Protein AF-A0A1B6HAT1-F1 (afdb_monomer_lite)

Secondary structure (DSSP, 8-state):
-EEE--TTSS--SS-EEE-GGG-TTT-SS-HHHHHHHHHHGGGSTT--PPPP----TT-B-TTS-BSS--GGGGHHHHHHHHHHHTT-TT-EEEETTEEEE-TTSS--TT-TT----

Organism: NCBI:txid320908

Foldseek 3Di:
DWDQDDPPDPDDDRDIGDQPVVCVVPDPDDPVVVVVVVVCQVVDPPDDDQDDDDDDQCDADPVRDGLHPDDPLCVQVVQLSVCVRVVPPQQWDADPVGTDGDPPNGPCVVVVPHDPD

pLDDT: mean 91.59, std 9.89, range [55.5, 98.5]

Sequence (117 aa):
MRSEATAAAEFKGKVIMHDPFAMRPFFGYNFGQYLEHWLSMNKKPGVQLPKIFHVNWFRKGDKGQFLWPGFGENVRVLDWILNRVENKPNTAAKTAIGYIPTSSALNLTGLDNIDLK

Radius of gyration: 17.55 Å; chains: 1; bounding box: 35×43×44 Å

Structure (mmCIF, N/CA/C/O backbone):
data_AF-A0A1B6HAT1-F1
#
_entry.id   AF-A0A1B6HAT1-F1
#
loop_
_atom_site.group_PDB
_atom_site.id
_atom_site.type_symbol
_atom_site.label_atom_id
_atom_site.label_alt_id
_atom_site.label_comp_id
_atom_site.label_asym_id
_atom_site.label_entity_id
_atom_site.label_seq_id
_atom_site.pdbx_PDB_ins_code
_atom_site.Cartn_x
_atom_site.Cartn_y
_atom_site.Cartn_z
_atom_site.occupancy
_atom_site.B_iso_or_equiv
_atom_site.auth_seq_id
_atom_site.auth_comp_id
_atom_site.auth_asym_id
_atom_site.auth_atom_id
_atom_site.pdbx_PDB_model_num
ATOM 1 N N . MET A 1 1 ? -4.645 -8.184 -3.350 1.00 87.44 1 MET A N 1
ATOM 2 C CA . MET A 1 1 ? -3.186 -8.215 -3.582 1.00 87.44 1 MET A CA 1
ATOM 3 C C . MET A 1 1 ? -2.883 -9.218 -4.679 1.00 87.44 1 MET A C 1
ATOM 5 O O . MET A 1 1 ? -3.471 -10.300 -4.689 1.00 87.44 1 MET A O 1
ATOM 9 N N . ARG A 1 2 ? -2.036 -8.827 -5.630 1.00 88.31 2 ARG A N 1
ATOM 10 C CA . ARG A 1 2 ? -1.510 -9.697 -6.684 1.00 88.31 2 ARG A CA 1
ATOM 11 C C . ARG A 1 2 ? -0.001 -9.486 -6.759 1.00 88.31 2 ARG A C 1
ATOM 13 O O . ARG A 1 2 ? 0.443 -8.357 -6.574 1.00 88.31 2 ARG A O 1
ATOM 20 N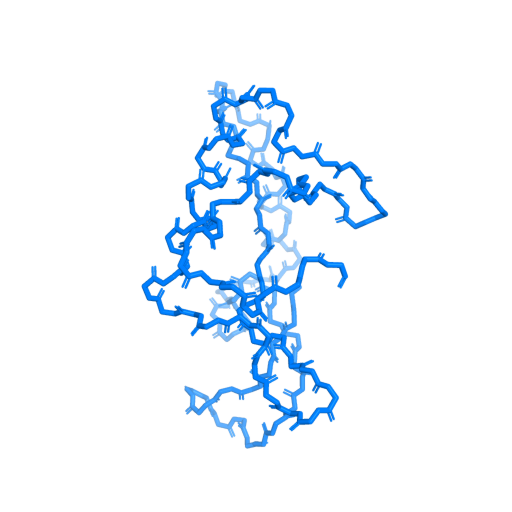 N . SER A 1 3 ? 0.746 -10.546 -7.032 1.00 82.44 3 SER A N 1
ATOM 21 C CA . SER A 1 3 ? 2.202 -10.507 -7.181 1.00 82.44 3 SER A CA 1
ATOM 22 C C . SER A 1 3 ? 2.632 -11.397 -8.340 1.00 82.44 3 SER A C 1
ATOM 24 O O . SER A 1 3 ? 1.951 -12.371 -8.663 1.00 82.44 3 SER A O 1
ATOM 26 N N . GLU A 1 4 ? 3.752 -11.060 -8.973 1.00 77.56 4 GLU A N 1
ATOM 27 C CA . GLU A 1 4 ? 4.450 -11.981 -9.873 1.00 77.56 4 GLU A CA 1
ATOM 28 C C . GLU A 1 4 ? 4.914 -13.205 -9.067 1.00 77.56 4 GLU A C 1
ATOM 30 O O . GLU A 1 4 ? 5.318 -13.065 -7.907 1.00 77.56 4 GLU A O 1
ATOM 35 N N . ALA A 1 5 ? 4.801 -14.401 -9.649 1.00 74.69 5 ALA A N 1
ATOM 36 C CA . ALA A 1 5 ? 5.269 -15.625 -9.011 1.00 74.69 5 ALA A CA 1
ATOM 37 C C . ALA A 1 5 ? 6.780 -15.553 -8.746 1.00 74.69 5 ALA A C 1
ATOM 39 O O . ALA A 1 5 ? 7.562 -15.142 -9.605 1.00 74.69 5 ALA A O 1
ATOM 40 N N . THR A 1 6 ? 7.186 -15.964 -7.547 1.00 72.38 6 THR A N 1
ATOM 41 C CA . THR A 1 6 ? 8.592 -16.041 -7.146 1.00 72.38 6 THR A CA 1
ATOM 42 C C . THR A 1 6 ? 9.043 -17.497 -7.087 1.00 72.38 6 THR A C 1
ATOM 44 O O . THR A 1 6 ? 8.229 -18.415 -7.017 1.00 72.38 6 THR A O 1
ATOM 47 N N . ALA A 1 7 ? 10.359 -17.712 -7.061 1.00 71.12 7 ALA A N 1
ATOM 48 C CA . ALA A 1 7 ? 10.955 -19.045 -6.960 1.00 71.12 7 ALA A CA 1
ATOM 49 C C . ALA A 1 7 ? 10.731 -19.738 -5.598 1.00 71.12 7 ALA A C 1
ATOM 51 O O . ALA A 1 7 ? 11.168 -20.868 -5.414 1.00 71.12 7 ALA A O 1
ATOM 52 N N . ALA A 1 8 ? 10.078 -19.073 -4.638 1.00 67.75 8 ALA A N 1
ATOM 53 C CA . ALA A 1 8 ? 9.822 -19.620 -3.305 1.00 67.75 8 ALA A CA 1
ATOM 54 C C . ALA A 1 8 ? 8.764 -20.743 -3.294 1.00 67.75 8 ALA A C 1
ATOM 56 O O . ALA A 1 8 ? 8.611 -21.424 -2.285 1.00 67.75 8 ALA A O 1
ATOM 57 N N . ALA A 1 9 ? 8.032 -20.936 -4.394 1.00 61.72 9 ALA A N 1
ATOM 58 C CA . ALA A 1 9 ? 7.047 -21.999 -4.562 1.00 61.72 9 ALA A CA 1
ATOM 59 C C . ALA A 1 9 ? 7.206 -22.669 -5.937 1.00 61.72 9 ALA A C 1
ATOM 61 O O . ALA A 1 9 ? 7.897 -22.159 -6.816 1.00 61.72 9 ALA A O 1
ATOM 62 N N . GLU A 1 10 ? 6.522 -23.793 -6.155 1.00 63.72 10 GLU A N 1
ATOM 63 C CA . GLU A 1 10 ? 6.613 -24.598 -7.388 1.00 63.72 10 GLU A CA 1
ATOM 64 C C . GLU A 1 10 ? 6.071 -23.895 -8.652 1.00 63.72 10 GLU A C 1
ATOM 66 O O . GLU A 1 10 ? 6.141 -24.435 -9.761 1.00 63.72 10 GLU A O 1
ATOM 71 N N . PHE A 1 11 ? 5.532 -22.681 -8.515 1.00 62.28 11 PHE A N 1
ATOM 72 C CA . PHE A 1 11 ? 4.988 -21.906 -9.623 1.00 62.28 11 PHE A CA 1
ATOM 73 C C . PHE A 1 11 ? 6.110 -21.414 -10.544 1.00 62.28 11 PHE A C 1
ATOM 75 O O . PHE A 1 11 ? 6.854 -20.486 -10.231 1.00 62.28 11 PHE A O 1
ATOM 82 N N . LYS A 1 12 ? 6.212 -22.035 -11.722 1.00 55.50 12 LYS A N 1
ATOM 83 C CA . LYS A 1 12 ? 7.160 -21.640 -12.768 1.00 55.50 12 LYS A CA 1
ATOM 84 C C . LYS A 1 12 ? 6.625 -20.451 -13.573 1.00 55.50 12 LYS A C 1
ATOM 86 O O . LYS A 1 12 ? 5.501 -20.481 -14.068 1.00 55.50 12 LYS A O 1
ATOM 91 N N . GLY A 1 13 ? 7.482 -19.454 -13.788 1.00 61.44 13 GLY A N 1
ATOM 92 C CA . GLY A 1 13 ? 7.263 -18.367 -14.748 1.00 61.44 13 GLY A CA 1
ATOM 93 C C . GLY A 1 13 ? 6.753 -17.052 -14.150 1.00 61.44 13 GLY A C 1
ATOM 94 O O . GLY A 1 13 ? 6.299 -16.984 -13.018 1.00 61.44 13 GLY A O 1
ATOM 95 N N . LYS A 1 14 ? 6.828 -15.985 -14.951 1.00 67.06 14 LYS A N 1
ATOM 96 C CA . LYS A 1 14 ? 6.471 -14.595 -14.611 1.00 67.06 14 LYS A CA 1
ATOM 97 C C . LYS A 1 14 ? 4.957 -14.333 -14.643 1.00 67.06 14 LYS A C 1
ATOM 99 O O . LYS A 1 14 ? 4.478 -13.423 -15.316 1.00 67.06 14 LYS A O 1
ATOM 104 N N . VAL A 1 15 ? 4.170 -15.182 -13.984 1.00 82.38 15 VAL A N 1
ATOM 105 C CA . VAL A 1 15 ? 2.702 -15.071 -13.985 1.00 82.38 15 VAL A CA 1
ATOM 106 C C . VAL A 1 15 ? 2.241 -14.229 -12.800 1.00 82.38 15 VAL A C 1
ATOM 108 O O . VAL A 1 15 ? 2.658 -14.457 -11.666 1.00 82.38 15 VAL A O 1
ATOM 111 N N . ILE A 1 16 ? 1.344 -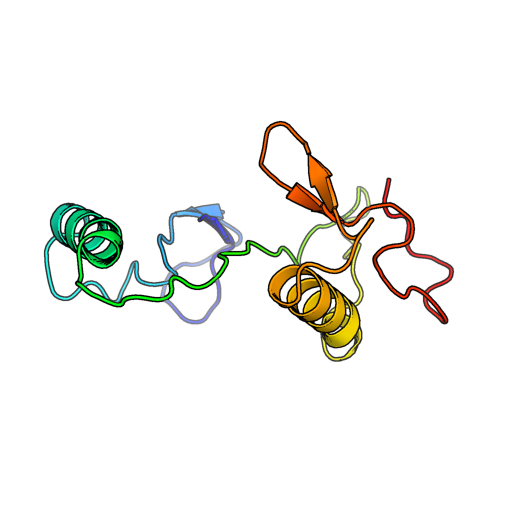13.269 -13.047 1.00 84.12 16 ILE A N 1
ATOM 112 C CA . ILE A 1 16 ? 0.719 -12.481 -11.980 1.00 84.12 16 ILE A CA 1
ATOM 113 C C . ILE A 1 16 ? -0.372 -13.311 -11.310 1.00 84.12 16 ILE A C 1
ATOM 115 O O . ILE A 1 16 ? -1.443 -13.542 -11.878 1.00 84.12 16 ILE A O 1
ATOM 119 N N . MET A 1 17 ? -0.139 -13.665 -10.057 1.00 88.31 17 MET A N 1
ATOM 120 C CA . MET A 1 17 ? -1.028 -14.473 -9.243 1.00 88.31 17 MET A CA 1
ATOM 121 C C . MET A 1 17 ? -1.760 -13.641 -8.194 1.00 88.31 17 MET A C 1
ATOM 123 O O . MET A 1 17 ? -1.261 -12.621 -7.723 1.00 88.31 17 MET A O 1
ATOM 127 N N . HIS A 1 18 ? -2.951 -14.091 -7.801 1.00 92.25 18 HIS A N 1
ATOM 128 C CA . HIS A 1 18 ? -3.577 -13.614 -6.572 1.00 92.25 18 HIS A CA 1
ATOM 129 C C . HIS A 1 18 ? -2.825 -14.179 -5.372 1.00 92.25 18 HIS A C 1
ATOM 131 O O . HIS A 1 18 ? -2.520 -15.371 -5.347 1.00 92.25 18 HIS A O 1
ATOM 137 N N . ASP A 1 19 ? -2.552 -13.313 -4.400 1.00 93.88 19 ASP A N 1
ATOM 138 C CA . ASP A 1 19 ? -1.942 -13.683 -3.126 1.00 93.88 19 ASP A CA 1
ATOM 139 C C . ASP A 1 19 ? -2.483 -12.769 -2.010 1.00 93.88 19 ASP A C 1
ATOM 141 O O . ASP A 1 19 ? -1.868 -11.757 -1.655 1.00 93.88 19 ASP A O 1
ATOM 145 N N . PRO A 1 20 ? -3.727 -13.005 -1.549 1.00 94.88 20 PRO A N 1
ATOM 146 C CA . PRO A 1 20 ? -4.344 -12.179 -0.518 1.00 94.88 20 PRO A CA 1
ATOM 147 C C . PRO A 1 20 ? -3.536 -12.254 0.781 1.00 94.88 20 PRO A C 1
ATOM 149 O O . PRO A 1 20 ? -3.259 -13.341 1.277 1.00 94.88 20 PRO A O 1
ATOM 152 N N . PHE A 1 21 ? -3.182 -11.089 1.333 1.00 96.12 21 PHE A N 1
ATOM 153 C CA . PHE A 1 21 ? -2.423 -10.952 2.583 1.00 96.12 21 PHE A CA 1
ATOM 154 C C . PHE A 1 21 ? -1.042 -11.636 2.581 1.00 96.12 21 PHE A C 1
ATOM 156 O O . PHE A 1 21 ? -0.467 -11.801 3.649 1.00 96.12 21 PHE A O 1
ATOM 163 N N . ALA A 1 22 ? -0.501 -12.014 1.412 1.00 95.25 22 ALA A N 1
ATOM 164 C CA . ALA A 1 22 ? 0.670 -12.898 1.306 1.00 95.25 22 ALA A CA 1
ATOM 165 C C . ALA A 1 22 ? 0.475 -14.255 2.023 1.00 95.25 22 ALA A C 1
ATOM 167 O O . ALA A 1 22 ? 1.427 -14.880 2.485 1.00 95.25 22 ALA A O 1
ATOM 168 N N . MET A 1 23 ? -0.783 -14.691 2.152 1.00 96.31 23 MET A N 1
ATOM 169 C CA . MET A 1 23 ? -1.194 -15.866 2.920 1.00 96.31 23 MET A CA 1
ATOM 170 C C . MET A 1 23 ? -1.733 -16.994 2.040 1.00 96.31 23 MET A C 1
ATOM 172 O O . MET A 1 23 ? -2.172 -18.008 2.579 1.00 96.31 23 MET A O 1
ATOM 176 N N . ARG A 1 24 ? -1.703 -16.872 0.702 1.00 92.38 24 ARG A N 1
ATOM 177 C CA . ARG A 1 24 ? -2.297 -17.880 -0.194 1.00 92.38 24 ARG A CA 1
ATOM 178 C C . ARG A 1 24 ? -1.877 -19.325 0.110 1.00 92.38 24 ARG A C 1
ATOM 180 O O . ARG A 1 24 ? -2.776 -20.162 0.141 1.00 92.38 24 ARG A O 1
ATOM 187 N N . PRO A 1 25 ? -0.590 -19.654 0.330 1.00 93.25 25 PRO A N 1
ATOM 188 C CA . PRO A 1 25 ? -0.190 -21.023 0.656 1.00 93.25 25 PRO A CA 1
ATOM 189 C C . PRO A 1 25 ? -0.260 -21.345 2.162 1.00 93.25 25 PRO A C 1
ATOM 191 O O . PRO A 1 25 ? 0.118 -22.440 2.561 1.00 93.25 25 PRO A O 1
ATOM 194 N N . PHE A 1 26 ? -0.721 -20.411 3.002 1.00 95.88 26 PHE A N 1
ATOM 195 C CA . PHE A 1 26 ? -0.600 -20.474 4.464 1.00 95.88 26 PHE A CA 1
ATOM 196 C C . PHE A 1 26 ? -1.938 -20.364 5.212 1.00 95.88 26 PHE A C 1
ATOM 198 O O . PHE A 1 26 ? -1.954 -20.288 6.442 1.00 95.88 26 PHE A O 1
ATOM 205 N N . PHE A 1 27 ? -3.076 -20.330 4.514 1.00 97.31 27 PHE A N 1
ATOM 206 C CA . PHE A 1 27 ? -4.379 -20.321 5.179 1.00 97.31 27 PHE A CA 1
ATOM 207 C C . PHE A 1 27 ? -4.625 -21.641 5.925 1.00 97.31 27 PHE A C 1
ATOM 209 O O . PHE A 1 27 ? -4.762 -22.692 5.310 1.00 97.31 27 PHE A O 1
ATOM 216 N N . GLY A 1 28 ? -4.726 -21.574 7.256 1.00 97.81 28 GLY A N 1
ATOM 217 C CA . GLY A 1 28 ? -5.048 -22.728 8.110 1.00 97.81 28 GLY A CA 1
ATOM 218 C C . GLY A 1 28 ? -6.548 -23.016 8.263 1.00 97.81 28 GLY A C 1
ATOM 219 O O . GLY A 1 28 ? -6.924 -23.965 8.942 1.00 97.81 28 GLY A O 1
ATOM 220 N N . TYR A 1 29 ? -7.407 -22.180 7.678 1.00 98.06 29 TYR A N 1
ATOM 221 C CA . TYR A 1 29 ? -8.867 -22.309 7.679 1.00 98.06 29 TYR A CA 1
ATOM 222 C C . TYR A 1 29 ? -9.454 -21.549 6.479 1.00 98.06 29 TYR A C 1
ATOM 224 O O . TYR A 1 29 ? -8.718 -21.037 5.633 1.00 98.06 29 TYR A O 1
ATOM 232 N N . ASN A 1 30 ? -10.782 -21.487 6.372 1.00 98.25 30 ASN A N 1
ATOM 233 C CA . ASN A 1 30 ? -11.459 -20.861 5.240 1.00 98.25 30 ASN A CA 1
ATOM 234 C C . ASN A 1 30 ? -11.056 -19.379 5.056 1.00 98.25 30 ASN A C 1
ATOM 236 O O . ASN A 1 30 ? -11.153 -18.569 5.975 1.00 98.25 30 ASN A O 1
ATOM 240 N N . PHE A 1 31 ? -10.665 -19.007 3.835 1.00 98.06 31 PHE A N 1
ATOM 241 C CA . PHE A 1 31 ? -10.251 -17.640 3.497 1.00 98.06 31 PHE A CA 1
ATOM 242 C C . PHE A 1 31 ? -11.348 -16.579 3.724 1.00 98.06 31 PHE A C 1
ATOM 244 O O . PHE A 1 31 ? -11.048 -15.474 4.167 1.00 98.06 31 PHE A O 1
ATOM 251 N N . GLY A 1 32 ? -12.618 -16.897 3.459 1.00 98.25 32 GLY A N 1
ATOM 252 C CA . GLY A 1 32 ? -13.738 -15.990 3.730 1.00 98.25 32 GLY A CA 1
ATOM 253 C C . GLY A 1 32 ? -13.863 -15.680 5.222 1.00 98.25 32 GLY A C 1
ATOM 254 O O . GLY A 1 32 ? -13.913 -14.515 5.607 1.00 98.25 32 GLY A O 1
ATOM 255 N N . GLN A 1 33 ? -13.769 -16.709 6.067 1.00 98.50 33 GLN A N 1
ATOM 256 C CA . GLN A 1 33 ? -13.727 -16.542 7.524 1.00 98.50 33 GLN A CA 1
ATOM 257 C C . GLN A 1 33 ? -12.481 -15.764 7.976 1.00 98.50 33 GLN A C 1
ATOM 259 O O . GLN A 1 33 ? -12.546 -14.997 8.933 1.00 98.50 33 GLN A O 1
ATOM 264 N N . TYR A 1 34 ? -11.346 -15.914 7.284 1.00 98.44 34 TYR A N 1
ATOM 265 C CA . TYR A 1 34 ? -10.143 -15.120 7.554 1.00 98.44 34 TYR A CA 1
ATOM 266 C C . TYR A 1 34 ? -10.366 -13.627 7.281 1.00 98.44 34 TYR A C 1
ATOM 268 O O . TYR A 1 34 ? -9.949 -12.780 8.075 1.00 98.44 34 TYR A O 1
ATOM 276 N N . LEU A 1 35 ? -11.061 -13.286 6.192 1.00 98.19 35 LEU A N 1
ATOM 277 C CA . LEU A 1 35 ? -11.452 -11.903 5.910 1.00 98.19 35 LEU A CA 1
ATOM 278 C C . LEU A 1 35 ? -12.436 -11.368 6.955 1.00 98.19 35 LEU A C 1
ATOM 280 O O . LEU A 1 35 ? -12.251 -10.257 7.451 1.00 98.19 35 LEU A O 1
ATOM 284 N N . GLU A 1 36 ? -13.448 -12.154 7.326 1.00 98.19 36 GLU A N 1
ATOM 285 C CA . GLU A 1 36 ? -14.390 -11.798 8.395 1.00 98.19 36 GLU A CA 1
ATOM 286 C C . GLU A 1 36 ? -13.667 -11.550 9.722 1.00 98.19 36 GLU A C 1
ATOM 288 O O . GLU A 1 36 ? -13.955 -10.572 10.416 1.00 98.19 36 GLU A O 1
ATOM 293 N N . HIS A 1 37 ? -12.671 -12.376 10.046 1.00 97.75 37 HIS A N 1
ATOM 294 C CA . HIS A 1 37 ? -11.842 -12.206 11.230 1.00 97.75 37 HIS A CA 1
ATOM 295 C C . HIS A 1 37 ? -11.084 -10.871 11.215 1.00 97.75 37 HIS A C 1
ATOM 297 O O . HIS A 1 37 ? -11.138 -10.131 12.201 1.00 97.75 37 HIS A O 1
ATOM 303 N N . TRP A 1 38 ? -10.448 -10.507 10.097 1.00 97.62 38 TRP A N 1
ATOM 304 C CA . TRP A 1 38 ? -9.799 -9.198 9.945 1.00 97.62 38 TRP A CA 1
ATOM 305 C C . TRP A 1 38 ? -10.780 -8.036 10.108 1.00 97.62 38 TRP A C 1
ATOM 307 O O . TRP A 1 38 ? -10.490 -7.086 10.836 1.00 97.62 38 TRP A O 1
ATOM 317 N N . LEU A 1 39 ? -11.957 -8.121 9.483 1.00 97.19 39 LEU A N 1
ATOM 318 C CA . LEU A 1 39 ? -12.998 -7.097 9.602 1.00 97.19 39 LEU A CA 1
ATOM 319 C C . LEU A 1 39 ? -13.530 -6.977 11.035 1.00 97.19 39 LEU A C 1
ATOM 321 O O . LEU A 1 39 ? -13.852 -5.877 11.475 1.00 97.19 39 LEU A O 1
ATOM 325 N N . SER A 1 40 ? -13.580 -8.080 11.788 1.00 97.44 40 SER A N 1
ATOM 326 C CA . SER A 1 40 ? -14.045 -8.088 13.180 1.00 97.44 40 SER A CA 1
ATOM 327 C C . SER A 1 40 ? -13.141 -7.304 14.140 1.00 97.44 40 SER A C 1
ATOM 329 O O . SER A 1 40 ? -13.610 -6.866 15.191 1.00 97.44 40 SER A O 1
ATOM 331 N N . MET A 1 41 ? -11.869 -7.074 13.785 1.00 97.00 41 MET A N 1
ATOM 332 C CA . MET A 1 41 ? -10.905 -6.388 14.654 1.00 97.00 41 MET A CA 1
ATOM 333 C C . MET A 1 41 ? -11.342 -4.969 15.022 1.00 97.00 41 MET A C 1
ATOM 335 O O . MET A 1 41 ? -11.055 -4.530 16.132 1.00 97.00 41 MET A O 1
ATOM 339 N N . ASN A 1 42 ? -12.075 -4.273 14.144 1.00 94.81 42 ASN A N 1
ATOM 340 C CA . ASN A 1 42 ? -12.552 -2.912 14.412 1.00 94.81 42 ASN A CA 1
ATOM 341 C C . ASN A 1 42 ? -13.646 -2.833 15.491 1.00 94.81 42 ASN A C 1
ATOM 343 O O . ASN A 1 42 ? -13.932 -1.743 15.978 1.00 94.81 42 ASN A O 1
ATOM 347 N N . LYS A 1 43 ? -14.247 -3.967 15.872 1.00 95.44 43 LYS A N 1
ATOM 348 C CA . LYS A 1 43 ? -15.306 -4.045 16.888 1.00 95.44 43 LYS A CA 1
ATOM 349 C C . LYS A 1 43 ? -14.756 -4.263 18.297 1.00 95.44 43 LYS A C 1
ATOM 351 O O . LYS A 1 43 ? -15.529 -4.294 19.251 1.00 95.44 43 LYS A O 1
ATOM 356 N N . LYS A 1 44 ? -13.442 -4.462 18.446 1.00 94.75 44 LYS A N 1
ATOM 357 C CA . LYS A 1 44 ? -12.820 -4.738 19.745 1.00 94.75 44 LYS A CA 1
ATOM 358 C C . LYS A 1 44 ? -12.767 -3.460 20.599 1.00 94.75 44 LYS A C 1
ATOM 360 O O . LYS A 1 44 ? -12.251 -2.448 20.124 1.00 94.75 44 LYS A O 1
ATOM 365 N N . PRO A 1 45 ? -13.256 -3.483 21.853 1.00 95.50 45 PRO A N 1
ATOM 366 C CA . PRO A 1 45 ? -13.200 -2.319 22.734 1.00 95.50 45 PRO A CA 1
ATOM 367 C C . PRO A 1 45 ? -11.765 -1.815 22.932 1.00 95.50 45 PRO A C 1
ATOM 369 O O . PRO A 1 45 ? -10.856 -2.606 23.174 1.00 95.50 45 PRO A O 1
ATOM 372 N N . GLY A 1 46 ? -11.564 -0.499 22.825 1.00 95.38 46 GLY A N 1
ATOM 373 C CA . GLY A 1 46 ? -10.263 0.145 23.049 1.00 95.38 46 GLY A CA 1
ATOM 374 C C . GLY A 1 46 ? -9.210 -0.083 2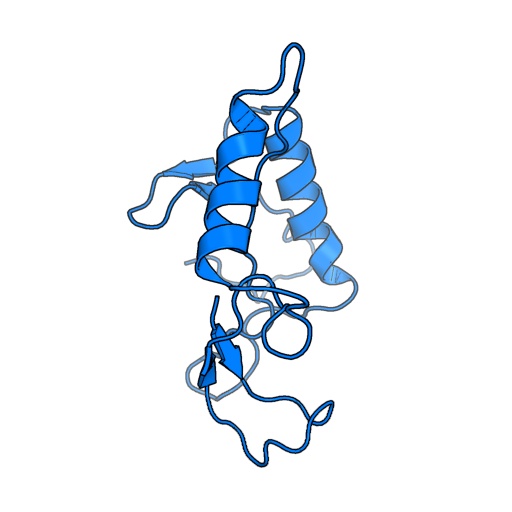1.956 1.00 95.38 46 GLY A C 1
ATOM 375 O O . GLY A 1 46 ? -8.057 0.299 22.148 1.00 95.38 46 GLY A O 1
ATOM 376 N N . VAL A 1 47 ? -9.566 -0.691 20.817 1.00 96.75 47 VAL A N 1
ATOM 377 C CA . VAL A 1 47 ? -8.604 -0.953 19.739 1.00 96.75 47 VAL A CA 1
ATOM 378 C C . VAL A 1 47 ? -8.182 0.337 19.030 1.00 96.75 47 VAL A C 1
ATOM 380 O O . VAL A 1 47 ? -9.012 1.140 18.606 1.00 96.75 47 VAL A O 1
ATOM 383 N N . GLN A 1 48 ? -6.875 0.511 18.845 1.00 96.00 48 GLN A N 1
ATOM 384 C CA . GLN A 1 48 ? -6.309 1.535 17.970 1.00 96.00 48 GLN A CA 1
ATOM 385 C C . GLN A 1 48 ? -5.875 0.862 16.669 1.00 96.00 48 GLN A C 1
ATOM 387 O O . GLN A 1 48 ? -4.877 0.143 16.632 1.00 96.00 48 GLN A O 1
ATOM 392 N N . LEU A 1 49 ? -6.666 1.033 15.609 1.00 96.81 49 LEU A N 1
ATOM 393 C CA . LEU A 1 49 ? -6.385 0.381 14.332 1.00 96.81 49 LEU A CA 1
ATOM 394 C C . LEU A 1 49 ? -5.180 1.029 13.636 1.00 96.81 49 LEU A C 1
ATOM 396 O O . LEU A 1 49 ? -5.124 2.258 13.532 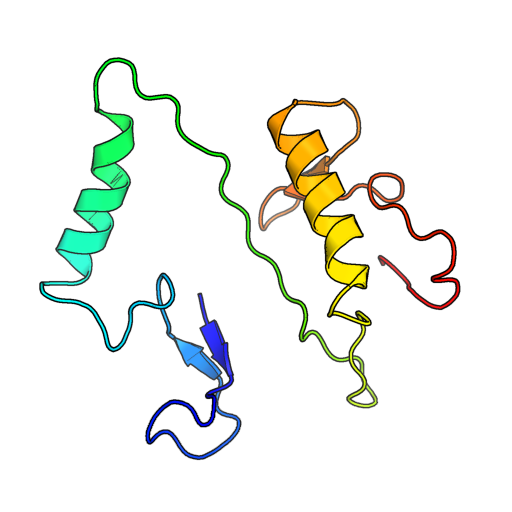1.00 96.81 49 LEU A O 1
ATOM 400 N N . PRO A 1 50 ? -4.246 0.227 13.096 1.00 97.19 50 PRO A N 1
ATOM 401 C CA . PRO A 1 50 ? -3.150 0.757 12.308 1.00 97.19 50 PRO A CA 1
ATOM 402 C C . PRO A 1 50 ? -3.660 1.290 10.967 1.00 97.19 50 PRO A C 1
ATOM 404 O O . PRO A 1 50 ? -4.657 0.822 10.409 1.00 97.19 50 PRO A O 1
ATOM 407 N N . LYS A 1 51 ? -2.917 2.236 10.396 1.00 97.69 51 LYS A N 1
ATOM 408 C CA . LYS A 1 51 ? -3.097 2.610 8.992 1.00 97.69 51 LYS A CA 1
ATOM 409 C C . LYS A 1 51 ? -2.557 1.490 8.101 1.00 97.69 51 LYS A C 1
ATOM 411 O O . LYS A 1 51 ? -1.474 0.968 8.351 1.00 97.69 51 LYS A O 1
ATOM 416 N N . ILE A 1 52 ? -3.307 1.136 7.062 1.00 98.00 52 ILE A N 1
ATOM 417 C CA . ILE A 1 52 ? -2.930 0.100 6.093 1.00 98.00 52 ILE A CA 1
ATOM 418 C C . ILE A 1 52 ? -2.396 0.774 4.830 1.00 98.00 52 ILE A C 1
ATOM 420 O O . ILE A 1 52 ? -3.007 1.711 4.315 1.00 98.00 52 ILE A O 1
ATOM 424 N N . PHE A 1 53 ? -1.271 0.272 4.324 1.00 98.12 53 PHE A N 1
ATOM 425 C CA . PHE A 1 53 ? -0.603 0.779 3.129 1.00 98.12 53 PHE A CA 1
ATOM 426 C C . PHE A 1 53 ? -0.353 -0.353 2.137 1.00 98.12 53 PHE A C 1
ATOM 428 O O . PHE A 1 53 ? -0.183 -1.509 2.518 1.00 98.12 53 PHE A O 1
ATOM 435 N N . HIS A 1 54 ? -0.303 -0.000 0.856 1.00 98.06 54 HIS A N 1
ATOM 436 C CA . HIS A 1 54 ? 0.099 -0.899 -0.215 1.00 98.06 54 HIS A CA 1
ATOM 437 C C . HIS A 1 54 ? 1.235 -0.240 -0.996 1.00 98.06 54 HIS A C 1
ATOM 439 O O . HIS A 1 54 ? 1.113 0.909 -1.414 1.00 98.06 54 HIS A O 1
ATOM 445 N N . VAL A 1 55 ? 2.328 -0.969 -1.202 1.00 97.19 55 VAL A N 1
ATOM 446 C CA . VAL A 1 55 ? 3.526 -0.488 -1.904 1.00 97.19 55 VAL A CA 1
ATOM 447 C C . VAL A 1 55 ? 3.800 -1.348 -3.131 1.00 97.19 55 VAL A C 1
ATOM 449 O O . VAL A 1 55 ? 3.368 -2.497 -3.207 1.00 97.19 55 VAL A O 1
ATOM 452 N N . ASN A 1 56 ? 4.511 -0.788 -4.106 1.00 96.06 56 ASN A N 1
ATOM 453 C CA . ASN A 1 56 ? 4.988 -1.531 -5.266 1.00 96.06 56 ASN A CA 1
ATOM 454 C C . ASN A 1 56 ? 6.408 -1.082 -5.629 1.00 96.06 56 ASN A C 1
ATOM 456 O O . ASN A 1 56 ? 6.586 -0.102 -6.346 1.00 96.06 56 ASN A O 1
ATOM 460 N N . TRP A 1 57 ? 7.407 -1.833 -5.165 1.00 96.00 57 TRP A N 1
ATOM 461 C CA . TRP A 1 57 ? 8.823 -1.598 -5.479 1.00 96.00 57 TRP A CA 1
ATOM 462 C C . TRP A 1 57 ? 9.220 -2.051 -6.883 1.00 96.00 57 TRP A C 1
ATOM 464 O O . TRP A 1 57 ? 10.302 -1.730 -7.356 1.00 96.00 57 TRP A O 1
ATOM 474 N N . PHE A 1 58 ? 8.353 -2.816 -7.545 1.00 94.12 58 PHE A N 1
ATOM 475 C CA . PHE A 1 58 ? 8.692 -3.584 -8.738 1.00 94.12 58 PHE A CA 1
ATOM 476 C C . PHE A 1 58 ? 8.056 -3.017 -10.008 1.00 94.12 58 PHE A C 1
ATOM 478 O O . PHE A 1 58 ? 8.059 -3.678 -11.048 1.00 94.12 58 PHE A O 1
ATOM 485 N N . ARG A 1 59 ? 7.500 -1.799 -9.950 1.00 92.75 59 ARG A N 1
ATOM 486 C CA . ARG A 1 59 ? 6.951 -1.134 -11.135 1.00 92.75 59 ARG A CA 1
ATOM 487 C C . ARG A 1 59 ? 8.068 -0.929 -12.159 1.00 92.75 59 ARG A C 1
ATOM 489 O O . ARG A 1 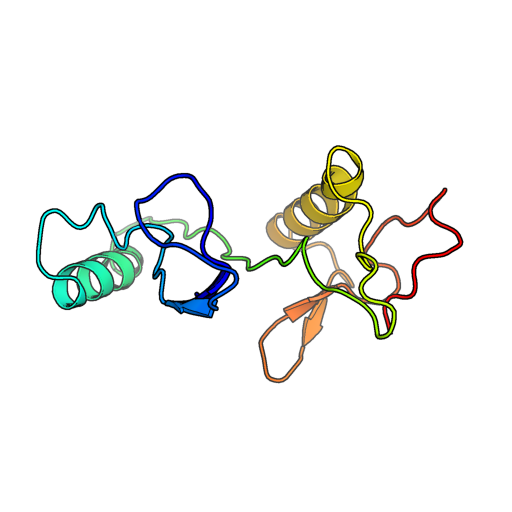59 ? 9.133 -0.412 -11.825 1.00 92.75 59 ARG A O 1
ATOM 496 N N . LYS A 1 60 ? 7.807 -1.332 -13.402 1.00 90.75 60 LYS A N 1
ATOM 497 C CA . LYS A 1 60 ? 8.732 -1.178 -14.526 1.00 90.75 60 LYS A CA 1
ATOM 498 C C . LYS A 1 60 ? 8.243 -0.112 -15.496 1.00 90.75 60 LYS A C 1
ATOM 500 O O . LYS A 1 60 ? 7.035 0.058 -15.647 1.00 90.75 60 LYS A O 1
ATOM 505 N N . GLY A 1 61 ? 9.187 0.590 -16.114 1.00 90.75 61 GLY A N 1
ATOM 506 C CA . GLY A 1 61 ? 8.929 1.493 -17.231 1.00 90.75 61 GLY A CA 1
ATOM 507 C C . GLY A 1 61 ? 8.885 0.751 -18.565 1.00 90.75 61 GLY A C 1
ATOM 508 O O . GLY A 1 61 ? 9.078 -0.465 -18.624 1.00 90.75 61 GLY A O 1
ATOM 509 N N . ASP A 1 62 ? 8.700 1.502 -19.647 1.00 91.25 62 ASP A N 1
ATOM 510 C CA . ASP A 1 62 ? 8.502 0.947 -20.993 1.00 91.25 62 ASP A CA 1
ATOM 511 C C . ASP A 1 62 ? 9.704 0.147 -21.516 1.00 91.25 62 ASP A C 1
ATOM 513 O O . ASP A 1 62 ? 9.545 -0.757 -22.332 1.00 91.25 62 ASP A O 1
ATOM 517 N N . LYS A 1 63 ? 10.917 0.431 -21.019 1.00 90.88 63 LYS A N 1
ATOM 518 C CA . LYS A 1 63 ? 12.141 -0.310 -21.375 1.00 90.88 63 LYS A CA 1
ATOM 519 C C . LYS A 1 63 ? 12.432 -1.471 -20.410 1.00 90.88 63 LYS A C 1
ATOM 521 O O . LYS A 1 63 ? 13.515 -2.047 -20.446 1.00 90.88 63 LYS A O 1
ATOM 526 N N . GLY A 1 64 ? 11.486 -1.821 -19.534 1.00 89.88 64 GLY A N 1
ATOM 527 C CA . GLY A 1 64 ? 11.589 -2.942 -18.593 1.00 89.88 64 GLY A CA 1
ATOM 528 C C . GLY A 1 64 ? 12.462 -2.687 -17.357 1.00 89.88 64 GLY A C 1
ATOM 529 O O . GLY A 1 64 ? 12.599 -3.582 -16.519 1.00 89.88 64 GLY A O 1
ATOM 530 N N . GLN A 1 65 ? 13.023 -1.486 -17.217 1.00 91.12 65 GLN A N 1
ATOM 531 C CA . GLN A 1 65 ? 13.774 -1.045 -16.045 1.00 91.12 65 GLN A CA 1
ATOM 532 C C . GLN A 1 65 ? 12.843 -0.769 -14.865 1.00 91.12 65 GLN A C 1
ATOM 534 O O . GLN A 1 65 ? 11.725 -0.289 -15.057 1.00 91.12 65 GLN A O 1
ATOM 539 N N . PHE A 1 66 ? 13.301 -1.036 -13.642 1.00 92.19 66 PHE A N 1
ATOM 540 C CA . PHE A 1 66 ? 12.570 -0.631 -12.443 1.00 92.19 66 PHE A CA 1
ATOM 541 C C . PHE A 1 66 ? 12.533 0.895 -12.332 1.00 92.19 66 PHE A C 1
ATOM 543 O O . PHE A 1 66 ? 13.549 1.558 -12.524 1.00 92.19 66 PHE A O 1
ATOM 550 N N . LEU A 1 67 ? 11.353 1.437 -12.029 1.00 92.88 67 LEU A N 1
ATOM 551 C CA . LEU A 1 67 ? 11.156 2.877 -11.833 1.00 92.88 67 LEU A CA 1
ATOM 552 C C . LEU A 1 67 ? 11.588 3.345 -10.442 1.00 92.88 67 LEU A C 1
ATOM 554 O O . LEU A 1 67 ? 11.773 4.535 -10.233 1.00 92.88 67 LEU A O 1
ATOM 558 N N . TRP A 1 68 ? 11.730 2.420 -9.491 1.00 95.12 68 TRP A N 1
ATOM 559 C CA . TRP A 1 68 ? 12.180 2.706 -8.136 1.00 95.12 68 TRP A CA 1
ATOM 560 C C . TRP A 1 68 ? 13.455 1.908 -7.832 1.00 95.12 68 TRP A C 1
ATOM 562 O O . TRP A 1 68 ? 13.478 0.707 -8.111 1.00 95.12 68 TRP A O 1
ATOM 572 N N . PRO A 1 69 ? 14.503 2.527 -7.256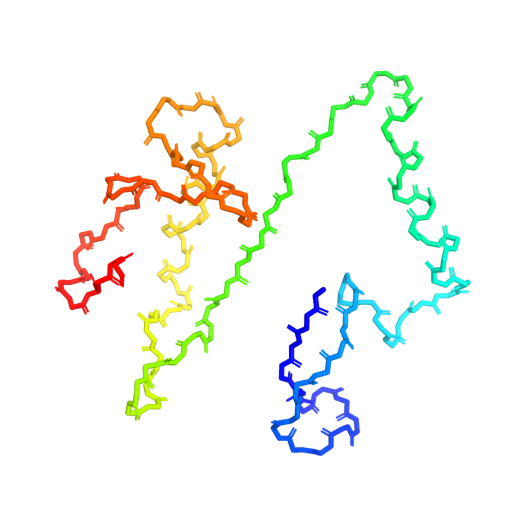 1.00 94.56 69 PRO A N 1
ATOM 573 C CA . PRO A 1 69 ? 15.777 1.854 -6.986 1.00 94.56 69 PRO A CA 1
ATOM 574 C C . PRO A 1 69 ? 15.662 0.716 -5.962 1.00 94.56 69 PRO A C 1
ATOM 576 O O . PRO A 1 69 ? 16.429 -0.243 -6.019 1.00 94.56 69 PRO A O 1
ATOM 579 N N . GLY A 1 70 ? 14.684 0.777 -5.053 1.00 94.81 70 GLY A N 1
ATOM 580 C CA . GLY A 1 70 ? 14.445 -0.282 -4.076 1.00 94.81 70 GLY A CA 1
ATOM 581 C C . GLY A 1 70 ? 15.486 -0.331 -2.953 1.00 94.81 70 GLY A C 1
ATOM 582 O O . GLY A 1 70 ? 16.178 0.644 -2.670 1.00 94.81 70 GLY A O 1
ATOM 583 N N . PHE A 1 71 ? 15.590 -1.491 -2.299 1.00 96.00 71 PHE A N 1
ATOM 584 C CA . PHE A 1 71 ? 16.561 -1.761 -1.230 1.00 96.00 71 PHE A CA 1
ATOM 585 C C . PHE A 1 71 ? 16.578 -0.675 -0.139 1.00 96.00 71 PHE A C 1
ATOM 587 O O . PHE A 1 71 ? 15.535 -0.401 0.456 1.00 96.00 71 PHE A O 1
ATOM 594 N N . GLY A 1 72 ? 17.741 -0.074 0.139 1.00 97.19 72 GLY A N 1
ATOM 595 C CA . GLY A 1 72 ? 17.902 0.967 1.156 1.00 97.19 72 GLY A CA 1
ATOM 596 C C . GLY A 1 72 ? 17.069 2.217 0.876 1.00 97.19 72 GLY A C 1
ATOM 597 O O . GLY A 1 72 ? 16.549 2.820 1.810 1.00 97.19 72 GLY A O 1
ATOM 598 N N . GLU A 1 73 ? 16.827 2.549 -0.394 1.00 97.19 73 GLU A N 1
ATOM 599 C CA . GLU A 1 73 ? 16.039 3.727 -0.773 1.00 97.19 73 GLU A CA 1
ATOM 600 C C . GLU A 1 73 ? 14.564 3.601 -0.364 1.00 97.19 73 GLU A C 1
ATOM 602 O O . GLU A 1 73 ? 13.879 4.612 -0.196 1.00 97.19 73 GLU A O 1
ATOM 607 N N . ASN A 1 74 ? 14.073 2.382 -0.094 1.00 97.62 74 ASN A N 1
ATOM 608 C CA . ASN A 1 74 ? 12.727 2.163 0.447 1.00 97.62 74 ASN A CA 1
ATOM 609 C C . ASN A 1 74 ? 12.495 2.885 1.783 1.00 97.62 74 ASN A C 1
ATOM 611 O O . ASN A 1 74 ? 11.342 3.166 2.121 1.00 97.62 74 ASN A O 1
ATOM 615 N N . VAL A 1 75 ? 13.561 3.242 2.515 1.00 98.00 75 VAL A N 1
ATOM 616 C CA . VAL A 1 75 ? 13.470 4.046 3.742 1.00 98.00 75 VAL A CA 1
ATOM 617 C C . VAL A 1 75 ? 12.722 5.363 3.518 1.00 98.00 75 VAL A C 1
ATOM 619 O O . VAL A 1 75 ? 11.999 5.802 4.403 1.00 98.00 75 VAL A O 1
ATOM 622 N N . ARG A 1 76 ? 12.790 5.951 2.316 1.00 97.12 76 ARG A N 1
ATOM 623 C CA . ARG A 1 76 ? 12.093 7.204 1.966 1.00 97.12 76 ARG A CA 1
ATOM 624 C C . ARG A 1 76 ? 10.575 7.050 1.979 1.00 97.12 76 ARG A C 1
ATOM 626 O O . ARG A 1 76 ? 9.851 7.958 2.372 1.00 97.12 76 ARG A O 1
ATOM 633 N N . VAL A 1 77 ? 10.079 5.885 1.569 1.00 97.75 77 VAL A N 1
ATOM 634 C CA . VAL A 1 77 ? 8.644 5.588 1.625 1.00 97.75 77 VAL A CA 1
ATOM 635 C C . VAL A 1 77 ? 8.221 5.174 3.031 1.00 97.75 77 VAL A C 1
ATOM 637 O O . VAL A 1 77 ? 7.106 5.489 3.439 1.00 97.75 77 VAL A O 1
ATOM 640 N N . LEU A 1 78 ? 9.097 4.519 3.798 1.00 98.25 78 LEU A N 1
ATOM 641 C CA . LEU A 1 78 ? 8.837 4.262 5.217 1.00 98.25 78 LEU A CA 1
ATOM 642 C C . LEU A 1 78 ? 8.748 5.572 6.014 1.00 98.25 78 LEU A C 1
ATOM 644 O O . LEU A 1 78 ? 7.819 5.723 6.800 1.00 98.25 78 LEU A O 1
ATOM 648 N N . ASP A 1 79 ? 9.629 6.539 5.755 1.00 98.12 79 ASP A N 1
ATOM 649 C CA . ASP A 1 79 ? 9.555 7.891 6.325 1.00 98.12 79 ASP A CA 1
ATOM 650 C C . ASP A 1 79 ? 8.219 8.573 5.984 1.00 98.12 79 ASP A C 1
ATOM 652 O O . ASP A 1 79 ? 7.517 9.081 6.860 1.00 98.12 79 ASP A O 1
ATOM 656 N N . TRP A 1 80 ? 7.775 8.476 4.728 1.00 98.06 80 TRP A N 1
ATOM 657 C CA . TRP A 1 80 ? 6.442 8.940 4.344 1.00 98.06 80 TRP A CA 1
ATOM 658 C C . TRP A 1 80 ? 5.314 8.245 5.124 1.00 98.06 80 TRP A C 1
ATOM 660 O O . TRP A 1 80 ? 4.398 8.915 5.605 1.00 98.06 80 TRP A O 1
ATOM 670 N N . ILE A 1 81 ? 5.373 6.920 5.292 1.00 98.50 81 ILE A N 1
ATOM 671 C CA . ILE A 1 81 ? 4.396 6.160 6.088 1.00 98.50 81 ILE A CA 1
ATOM 672 C C . ILE A 1 81 ? 4.381 6.646 7.543 1.00 98.50 81 ILE A C 1
ATOM 674 O O . ILE A 1 81 ? 3.297 6.840 8.095 1.00 98.50 81 ILE A O 1
ATOM 678 N N . LEU A 1 82 ? 5.542 6.898 8.153 1.00 98.25 82 LEU A N 1
ATOM 679 C CA . LEU A 1 82 ? 5.635 7.440 9.513 1.00 98.25 82 LEU A CA 1
ATOM 680 C C . LEU A 1 82 ? 4.968 8.816 9.601 1.00 98.25 82 LEU A C 1
ATOM 682 O O . LEU A 1 82 ? 4.079 9.020 10.427 1.00 98.25 82 LEU A O 1
ATOM 686 N N . ASN A 1 83 ? 5.276 9.714 8.663 1.00 98.12 83 ASN A N 1
ATOM 687 C CA . ASN A 1 83 ? 4.637 11.028 8.573 1.00 98.12 83 ASN A CA 1
ATOM 688 C C . ASN A 1 83 ? 3.107 10.918 8.401 1.00 98.12 83 ASN A C 1
ATOM 690 O O . ASN A 1 83 ? 2.348 11.727 8.946 1.00 98.12 83 ASN A O 1
ATOM 694 N N . ARG A 1 84 ? 2.619 9.895 7.682 1.00 98.00 84 ARG A N 1
ATOM 695 C CA . ARG A 1 84 ? 1.184 9.586 7.571 1.00 98.00 84 ARG A CA 1
ATOM 696 C C . ARG A 1 84 ? 0.598 9.086 8.883 1.00 98.00 84 ARG A C 1
ATOM 698 O O . ARG A 1 84 ? -0.520 9.489 9.203 1.00 98.00 84 ARG A O 1
ATOM 705 N N . VAL A 1 85 ? 1.284 8.210 9.610 1.00 97.94 85 VAL A N 1
ATOM 706 C CA . VAL A 1 85 ? 0.841 7.696 10.917 1.00 97.94 85 VAL A CA 1
ATOM 707 C C . VAL A 1 85 ? 0.729 8.836 11.933 1.00 97.94 85 VAL A C 1
ATOM 709 O O . VAL A 1 85 ? -0.296 8.934 12.601 1.00 97.94 85 VAL A O 1
ATOM 712 N N . GLU A 1 86 ? 1.686 9.765 11.934 1.00 97.50 86 GLU A N 1
ATOM 713 C CA . GLU A 1 86 ? 1.709 10.974 12.777 1.00 97.50 86 GLU A CA 1
ATOM 714 C C . GLU A 1 86 ? 0.718 12.071 12.346 1.00 97.50 86 GLU A C 1
ATOM 716 O O . GLU A 1 86 ? 0.619 13.109 12.993 1.00 97.50 86 GLU A O 1
ATOM 721 N N . ASN A 1 87 ? -0.041 11.863 11.265 1.00 96.00 87 ASN A N 1
ATOM 722 C CA . ASN A 1 87 ? -0.979 12.844 10.705 1.00 96.00 87 ASN A CA 1
ATOM 723 C C . ASN A 1 87 ? -0.331 14.189 10.322 1.00 96.00 87 ASN A C 1
ATOM 725 O O . ASN A 1 87 ? -0.996 15.225 10.375 1.00 96.00 87 ASN A O 1
ATOM 729 N N . LYS A 1 88 ? 0.935 14.189 9.878 1.00 96.88 88 LYS A N 1
ATOM 730 C CA . LYS A 1 88 ? 1.572 15.417 9.385 1.00 96.88 88 LYS A CA 1
ATOM 731 C C . LYS A 1 88 ? 0.814 15.988 8.174 1.00 96.88 88 LYS A C 1
ATOM 733 O O . LYS A 1 88 ? 0.384 15.220 7.296 1.00 96.88 88 LYS A O 1
ATOM 738 N N . PRO A 1 89 ? 0.641 17.321 8.105 1.00 95.25 89 PRO A N 1
ATOM 739 C CA . PRO A 1 89 ? -0.094 17.975 7.028 1.00 95.25 89 PRO A CA 1
ATOM 740 C C . PRO A 1 89 ? 0.610 17.800 5.676 1.00 95.25 89 PRO A C 1
ATOM 742 O O . PRO A 1 89 ? 1.809 17.542 5.617 1.00 95.25 89 PRO A O 1
ATOM 745 N N . ASN A 1 90 ? -0.143 17.938 4.579 1.00 93.69 90 ASN A N 1
ATOM 746 C CA . ASN A 1 90 ? 0.361 17.893 3.194 1.00 93.69 90 ASN A CA 1
ATOM 747 C C . ASN A 1 90 ? 1.115 16.611 2.794 1.00 93.69 90 ASN A C 1
ATOM 749 O O . ASN A 1 90 ? 1.794 16.581 1.772 1.00 93.69 90 ASN A O 1
ATOM 753 N N . THR A 1 91 ? 0.955 15.527 3.552 1.00 96.50 91 THR A N 1
ATOM 754 C CA . THR A 1 91 ? 1.612 14.243 3.278 1.00 96.50 91 THR A CA 1
ATOM 755 C C . THR A 1 91 ? 0.919 13.422 2.195 1.00 96.50 91 THR A C 1
ATOM 757 O O . THR A 1 91 ? 1.552 12.546 1.617 1.00 96.50 91 THR A O 1
ATOM 760 N N . ALA A 1 92 ? -0.365 13.651 1.905 1.00 97.00 92 ALA A N 1
ATOM 761 C CA . ALA A 1 92 ? -1.093 12.829 0.941 1.00 97.00 92 ALA A CA 1
ATOM 762 C C . ALA A 1 92 ? -2.127 13.582 0.099 1.00 97.00 92 ALA A C 1
ATOM 764 O O . ALA A 1 92 ? -2.806 14.478 0.592 1.00 97.00 92 ALA A O 1
ATOM 765 N N . ALA A 1 93 ? -2.300 13.123 -1.140 1.00 96.38 93 ALA A N 1
ATOM 766 C CA . ALA A 1 93 ? -3.374 13.504 -2.050 1.00 96.38 93 ALA A CA 1
ATOM 767 C C . ALA A 1 93 ? -4.351 12.332 -2.250 1.00 96.38 93 ALA A C 1
ATOM 769 O O . ALA A 1 93 ? -3.944 11.167 -2.291 1.00 96.38 93 ALA A O 1
ATOM 770 N N . LYS A 1 94 ? -5.652 12.628 -2.358 1.00 96.94 94 LYS A N 1
ATOM 771 C CA . LYS A 1 94 ? -6.698 11.620 -2.589 1.00 96.94 94 LYS A CA 1
ATOM 772 C C . LYS A 1 94 ? -6.782 11.265 -4.077 1.00 96.94 94 LYS A C 1
ATOM 774 O O . LYS A 1 94 ? -6.802 12.150 -4.923 1.00 96.94 94 LYS A O 1
ATOM 779 N N . THR A 1 95 ? -6.899 9.977 -4.377 1.00 97.25 95 THR A N 1
ATOM 780 C CA . THR A 1 95 ? -7.094 9.423 -5.727 1.00 97.25 95 THR A CA 1
ATOM 781 C C . THR A 1 95 ? -8.205 8.371 -5.711 1.00 97.25 95 THR A C 1
ATOM 783 O O . THR A 1 95 ? -8.718 8.020 -4.646 1.00 97.25 95 THR A O 1
ATOM 786 N N . ALA A 1 96 ? -8.554 7.822 -6.878 1.00 97.69 96 ALA A N 1
ATOM 787 C CA . ALA A 1 96 ? -9.544 6.748 -6.988 1.00 97.69 96 ALA A CA 1
ATOM 788 C C . ALA A 1 96 ? -9.147 5.462 -6.231 1.00 97.69 96 ALA A C 1
ATOM 790 O O . ALA A 1 96 ? -10.023 4.714 -5.809 1.00 97.69 96 ALA A O 1
ATOM 791 N N . ILE A 1 97 ? -7.847 5.216 -6.030 1.00 95.81 97 ILE A N 1
ATOM 792 C CA . ILE A 1 97 ? -7.330 4.003 -5.369 1.00 95.81 97 ILE A CA 1
ATOM 793 C C . ILE A 1 97 ? -6.955 4.221 -3.896 1.00 95.81 97 ILE A C 1
ATOM 795 O O . ILE A 1 97 ? -6.456 3.306 -3.245 1.00 95.81 97 ILE A O 1
ATOM 799 N N . GLY A 1 98 ? -7.175 5.427 -3.365 1.00 97.31 98 GLY A N 1
ATOM 800 C CA . GLY A 1 98 ? -6.802 5.806 -2.004 1.00 97.31 98 GLY A CA 1
ATOM 801 C C . GLY A 1 98 ? -5.868 7.013 -1.957 1.00 97.31 98 GLY A C 1
ATOM 802 O O . GLY A 1 98 ? -5.847 7.846 -2.864 1.00 97.31 98 GLY A O 1
ATOM 803 N N . TYR A 1 99 ? -5.119 7.130 -0.864 1.00 97.81 99 TYR A N 1
ATOM 804 C CA . TYR A 1 99 ? -4.188 8.234 -0.638 1.00 97.81 99 TYR A CA 1
ATOM 805 C C . TYR A 1 99 ? -2.792 7.895 -1.160 1.00 97.81 99 TYR A C 1
ATOM 807 O O . TYR A 1 99 ? -2.234 6.866 -0.783 1.00 97.81 99 TYR A O 1
ATOM 815 N N . ILE A 1 100 ? -2.221 8.788 -1.964 1.00 97.31 100 ILE A N 1
ATOM 816 C CA . ILE A 1 100 ? -0.837 8.707 -2.454 1.00 97.31 100 ILE A CA 1
ATOM 817 C C . ILE A 1 100 ? -0.001 9.858 -1.878 1.00 97.31 100 ILE A C 1
ATOM 819 O O . ILE A 1 100 ? -0.593 10.846 -1.431 1.00 97.31 100 ILE A O 1
ATOM 823 N N . PRO A 1 101 ? 1.342 9.775 -1.875 1.00 96.56 101 PRO A N 1
ATOM 824 C CA . PRO A 1 101 ? 2.191 10.906 -1.510 1.00 96.56 101 PRO A CA 1
ATOM 825 C C . PRO A 1 101 ? 1.887 12.140 -2.372 1.00 96.56 101 PRO A C 1
ATOM 827 O O . PRO A 1 101 ? 1.632 12.015 -3.569 1.00 96.56 101 PRO A O 1
ATOM 830 N N . THR A 1 102 ? 1.911 13.337 -1.782 1.00 94.88 102 THR A N 1
ATOM 831 C CA . THR A 1 102 ? 1.983 14.575 -2.580 1.00 94.88 102 THR A CA 1
ATOM 832 C C . THR A 1 102 ? 3.370 14.697 -3.218 1.00 94.88 102 THR A C 1
ATOM 834 O O . THR A 1 102 ? 4.311 14.011 -2.812 1.00 94.88 102 THR A O 1
ATOM 837 N N . SER A 1 103 ? 3.530 15.601 -4.188 1.00 88.31 103 SER A N 1
ATOM 838 C CA . SER A 1 103 ? 4.800 15.804 -4.904 1.00 88.31 103 SER A CA 1
ATOM 839 C C . SER A 1 103 ? 5.984 16.165 -3.999 1.00 88.31 103 SER A C 1
ATOM 841 O O . SER A 1 103 ? 7.123 15.943 -4.385 1.00 88.31 103 SER A O 1
ATOM 843 N N . SER A 1 104 ? 5.729 16.713 -2.808 1.00 89.81 104 SER A N 1
ATOM 844 C CA . SER A 1 104 ? 6.754 17.093 -1.828 1.00 89.81 104 SER A CA 1
ATOM 845 C C . SER A 1 104 ? 6.822 16.162 -0.613 1.00 89.81 104 SER A C 1
ATOM 847 O O . SER A 1 104 ? 7.578 16.435 0.314 1.00 89.81 104 SER A O 1
ATOM 849 N N . ALA A 1 105 ? 6.005 15.105 -0.557 1.00 94.69 105 ALA A N 1
ATOM 850 C CA . ALA A 1 105 ? 5.909 14.247 0.626 1.00 94.69 105 ALA A CA 1
ATOM 851 C C . ALA A 1 105 ? 6.975 13.142 0.683 1.00 94.69 105 ALA A C 1
ATOM 853 O O . ALA A 1 105 ? 7.105 12.488 1.716 1.00 94.69 105 ALA A O 1
ATOM 854 N N . LEU A 1 106 ? 7.713 12.922 -0.408 1.00 95.06 106 LEU A N 1
ATOM 855 C CA . LEU A 1 106 ? 8.848 12.004 -0.463 1.00 95.06 106 LEU A CA 1
ATOM 856 C C . LEU A 1 106 ? 10.148 12.798 -0.573 1.00 95.06 106 LEU A C 1
ATOM 858 O O . LEU A 1 106 ? 10.280 13.675 -1.423 1.00 95.06 106 LEU A O 1
ATOM 862 N N . ASN A 1 107 ? 11.131 12.446 0.253 1.00 94.25 107 ASN A N 1
ATOM 863 C CA . ASN A 1 107 ? 12.487 12.954 0.104 1.00 94.25 107 ASN A CA 1
ATOM 864 C C . ASN A 1 107 ? 13.165 12.248 -1.077 1.00 94.25 107 ASN A C 1
ATOM 866 O O . ASN A 1 107 ? 13.525 11.077 -0.964 1.00 94.25 107 ASN A O 1
ATOM 870 N N . LEU A 1 108 ? 13.372 12.964 -2.181 1.00 94.44 108 LEU A N 1
ATOM 871 C CA . LEU A 1 108 ? 14.076 12.474 -3.372 1.00 94.44 108 LEU A CA 1
ATOM 872 C C . LEU A 1 108 ? 15.489 13.054 -3.525 1.00 94.44 108 LEU A C 1
ATOM 874 O O . LEU A 1 108 ? 16.098 12.910 -4.579 1.00 94.44 108 LEU A O 1
ATOM 878 N N . THR A 1 109 ? 16.041 13.689 -2.489 1.00 94.44 109 THR A N 1
ATOM 879 C CA . THR A 1 109 ? 17.412 14.208 -2.532 1.00 94.44 109 THR A CA 1
ATOM 880 C C . THR A 1 109 ? 18.390 13.074 -2.851 1.00 94.44 109 THR A C 1
ATOM 882 O O . THR A 1 109 ? 18.393 12.044 -2.162 1.00 94.44 109 THR A O 1
ATOM 885 N N . GLY A 1 110 ? 19.199 13.265 -3.899 1.00 94.00 110 GLY A N 1
ATOM 886 C CA . GLY A 1 110 ? 20.133 12.266 -4.428 1.00 94.00 110 GLY A CA 1
ATOM 887 C C . GLY A 1 110 ? 19.518 11.257 -5.409 1.00 94.00 110 GLY A C 1
ATOM 888 O O . GLY A 1 110 ? 20.208 10.328 -5.818 1.00 94.00 110 GLY A O 1
ATOM 889 N N . LEU A 1 111 ? 18.241 11.417 -5.785 1.00 92.12 111 LEU A N 1
ATOM 890 C CA . LEU A 1 111 ? 17.518 10.581 -6.751 1.00 92.12 111 LEU A CA 1
ATOM 891 C C . LEU A 1 111 ? 17.028 11.412 -7.949 1.00 92.12 111 LEU A C 1
ATOM 893 O O . LEU A 1 111 ? 15.848 11.394 -8.296 1.00 92.12 111 LEU A O 1
ATOM 897 N N . ASP A 1 112 ? 17.948 12.122 -8.601 1.00 85.00 112 ASP A N 1
ATOM 898 C CA . ASP A 1 112 ? 17.643 13.146 -9.619 1.00 85.00 112 ASP A CA 1
ATOM 899 C C . ASP A 1 112 ? 16.897 12.612 -10.860 1.00 85.00 112 ASP A C 1
ATOM 901 O O . ASP A 1 112 ? 16.278 13.373 -11.599 1.00 85.00 112 ASP A O 1
ATOM 905 N N . ASN A 1 113 ? 16.922 11.295 -11.077 1.00 82.31 113 ASN A N 1
ATOM 906 C CA . ASN A 1 113 ? 16.314 10.630 -12.232 1.00 82.31 113 ASN A CA 1
ATOM 907 C C . ASN A 1 113 ? 14.938 10.001 -11.933 1.00 82.31 113 ASN A C 1
ATOM 909 O O . ASN A 1 113 ? 14.426 9.244 -12.760 1.00 82.31 113 ASN A O 1
ATOM 913 N N . ILE A 1 114 ? 14.360 10.240 -10.751 1.00 84.12 114 ILE A N 1
ATOM 914 C CA . ILE A 1 114 ? 13.059 9.682 -10.358 1.00 84.12 114 ILE A CA 1
ATOM 915 C C . ILE A 1 114 ? 11.945 10.688 -10.639 1.00 84.12 114 ILE A C 1
ATOM 917 O O . ILE A 1 114 ? 11.892 11.755 -10.031 1.00 84.12 114 ILE A O 1
ATOM 921 N N . ASP A 1 115 ? 11.015 10.305 -11.514 1.00 77.88 115 ASP A N 1
ATOM 922 C CA . ASP A 1 115 ? 9.771 11.039 -11.745 1.00 77.88 115 ASP A CA 1
ATOM 923 C C . ASP A 1 115 ? 8.621 10.409 -10.940 1.00 77.88 115 ASP A C 1
ATOM 925 O O . ASP A 1 115 ? 8.414 9.193 -10.966 1.00 77.88 115 ASP A O 1
ATOM 929 N N . LEU A 1 116 ? 7.887 11.242 -10.197 1.00 71.56 116 LEU A N 1
ATOM 930 C CA . LEU A 1 116 ? 6.706 10.842 -9.423 1.00 71.56 116 LEU A CA 1
ATOM 931 C C . LEU A 1 116 ? 5.397 10.955 -10.223 1.00 71.56 116 LEU A C 1
ATOM 933 O O . LEU A 1 116 ? 4.341 10.625 -9.673 1.00 71.56 116 LEU A O 1
ATOM 937 N N . LYS A 1 117 ? 5.445 11.455 -11.463 1.00 59.56 117 LYS A N 1
ATOM 938 C CA . LYS A 1 117 ? 4.273 11.640 -12.329 1.00 59.56 117 LYS A CA 1
ATOM 939 C C . LYS A 1 117 ? 3.896 10.385 -13.115 1.00 59.56 117 LYS A C 1
ATOM 941 O O . LYS A 1 117 ? 4.788 9.626 -13.547 1.00 59.56 117 LYS A O 1
#

InterPro domains:
  IPR008209 Phosphoenolpyruvate carboxykinase, GTP-utilising [PTHR11561] (1-116)
  IPR013035 Phosphoenolpyruvate carboxykinase, C-terminal [G3DSA:3.90.228.20] (1-117)
  IPR035077 Phosphoenolpyruvate carboxykinase, C-terminal P-loop domain [PF00821] (1-111)